Protein AF-A0AAU7YV90-F1 (afdb_monomer)

Secondary structure (DSSP, 8-state):
---PPPP--TT-HHHHHHHHHTT-S-GGGHHHHHHHHHHTT---HHHHHHHT-----SHHHHHHHHHHHHHHTT--SSPPHHHHHHHHHHHHHHHHHTTSS-HHHHHHHHHHHS-GGG---HHHHHHHHHHHHHHH-SSSS--HHHHHHHHHHHHHHHHT-

Nearest PDB structures (foldseek):
  8kc4-assembly1_A  TM=2.242E-01  e=3.681E+00  synthetic construct
  6vvo-assembly1_D  TM=2.872E-01  e=7.545E+00  Homo sapiens

Sequence (161 aa):
MSGTPPPLSNLDPILLASRWLCGDLLPEDVPQIAIELIEAGREEPSIYRVAAEVNVNSRDDVEALLGRMFAALGVEYPMSLEVARQTVARQIAKEVVAGRRDPWTAAMRLDRAFPHWETEDQNILDIYCAADEADWNPGYGRSDAILKQELIQAFERLAGS

Radius of gyration: 17.67 Å; Cα contacts (8 Å, |Δi|>4): 188; chains: 1; bounding box: 47×29×55 Å

Foldseek 3Di:
DDDPPPPPPCLPLLLVLLCLLLVVDDQQCQLVSLVVCVVVVNDDPLSVVSVPDDDRPDCVVCVVSSCVVSVSVVHDPPDDNVSSLLSNLLSLLVCVLVVNDQLLVSLVSNCSSPPPVRDPDVLNVQLVVLNVCVVPPPPPGDDPVVSSVSSNVSSVVSNVD

Mean predicted aligned error: 6.07 Å

Solvent-accessible surface area (backbone atoms only — not comparable to full-atom values): 9111 Å² total; per-residue (Å²): 135,84,77,74,75,75,74,81,57,85,78,39,61,65,57,45,53,15,24,44,77,35,65,72,44,58,50,66,51,47,23,59,52,26,46,52,38,40,77,72,68,52,82,44,78,44,32,56,55,41,39,66,55,86,78,53,86,42,62,78,78,42,47,74,49,48,42,48,28,36,46,75,67,73,34,74,65,89,60,59,66,68,60,21,34,52,50,45,49,29,50,53,17,45,32,34,71,68,67,75,38,59,59,68,65,46,45,60,52,41,41,70,41,45,47,72,94,78,59,86,53,62,45,61,50,50,30,48,56,36,51,52,49,64,76,68,45,89,81,78,58,84,54,68,72,56,37,52,51,54,34,47,53,24,27,48,53,40,45,74,106

Organism: NCBI:txid3069689

pLDDT: mean 87.87, std 13.16, range [31.91, 97.56]

Structure (mmCIF, N/CA/C/O backbone):
data_AF-A0AAU7YV90-F1
#
_entry.id   AF-A0AAU7YV90-F1
#
loop_
_atom_site.group_PDB
_atom_site.id
_atom_site.type_symbol
_atom_site.label_atom_id
_atom_site.label_alt_id
_atom_site.label_comp_id
_atom_site.label_asym_id
_atom_site.label_entity_id
_atom_site.label_seq_id
_atom_site.pdbx_PDB_ins_code
_atom_site.Cartn_x
_atom_site.Cartn_y
_atom_site.Cartn_z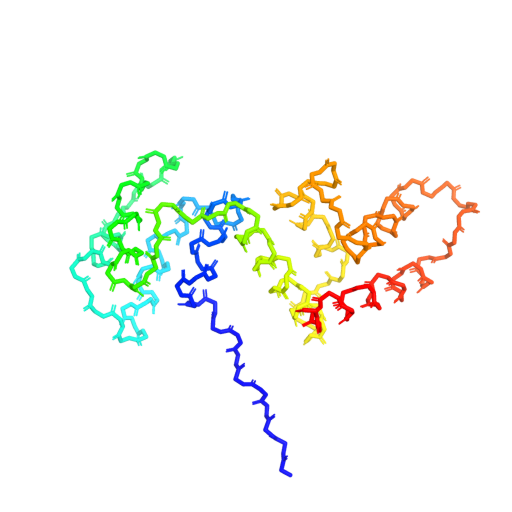
_atom_site.occupancy
_atom_site.B_iso_or_equiv
_atom_site.auth_seq_id
_atom_site.auth_comp_id
_atom_site.auth_asym_id
_atom_site.auth_atom_id
_atom_site.pdbx_PDB_model_num
ATOM 1 N N . MET A 1 1 ? 29.098 -10.507 7.156 1.00 33.59 1 MET A N 1
ATOM 2 C CA . MET A 1 1 ? 27.925 -10.231 8.010 1.00 33.59 1 MET A CA 1
ATOM 3 C C . MET A 1 1 ? 26.847 -9.670 7.103 1.00 33.59 1 MET A C 1
ATOM 5 O O . MET A 1 1 ? 26.861 -8.481 6.829 1.00 33.59 1 MET A O 1
ATOM 9 N N . SER A 1 2 ? 26.000 -10.533 6.545 1.00 33.75 2 SER A N 1
ATOM 10 C CA . SER A 1 2 ? 24.895 -10.103 5.685 1.00 33.75 2 SER A CA 1
ATOM 11 C C . SER A 1 2 ? 23.661 -9.987 6.564 1.00 33.75 2 SER A C 1
ATOM 13 O O . SER A 1 2 ? 23.030 -10.990 6.881 1.00 33.75 2 SER A O 1
ATOM 15 N N . GLY A 1 3 ? 23.381 -8.776 7.042 1.00 31.91 3 GLY A N 1
ATOM 16 C CA . GLY A 1 3 ? 22.085 -8.473 7.626 1.00 31.91 3 GLY A CA 1
ATOM 17 C C . GLY A 1 3 ? 21.082 -8.429 6.486 1.00 31.91 3 GLY A C 1
ATOM 18 O O . GLY A 1 3 ? 21.033 -7.440 5.761 1.00 31.91 3 GLY A O 1
ATOM 19 N N . THR A 1 4 ? 20.332 -9.511 6.287 1.00 36.72 4 THR A N 1
ATOM 20 C CA . THR A 1 4 ? 19.101 -9.445 5.500 1.00 36.72 4 THR A CA 1
ATOM 21 C C . THR A 1 4 ? 18.255 -8.341 6.135 1.00 36.72 4 THR A C 1
ATOM 23 O O . THR A 1 4 ? 17.990 -8.438 7.338 1.00 36.72 4 THR A O 1
ATOM 26 N N . PRO A 1 5 ? 17.895 -7.266 5.409 1.00 35.12 5 PRO A N 1
ATOM 27 C CA . PRO A 1 5 ? 17.010 -6.256 5.968 1.00 35.12 5 PRO A CA 1
ATOM 28 C C . PRO A 1 5 ? 15.747 -6.973 6.459 1.00 35.12 5 PRO A C 1
ATOM 30 O O . PRO A 1 5 ? 15.283 -7.894 5.773 1.00 35.12 5 PRO A O 1
ATOM 33 N N . PRO A 1 6 ? 15.226 -6.632 7.653 1.00 38.69 6 PRO A N 1
ATOM 34 C CA . PRO A 1 6 ? 14.005 -7.251 8.144 1.00 38.69 6 PRO A CA 1
ATOM 35 C C . PRO A 1 6 ? 12.936 -7.149 7.050 1.00 38.69 6 PRO A C 1
ATOM 37 O O . PRO A 1 6 ? 12.917 -6.152 6.315 1.00 38.69 6 PRO A O 1
ATOM 40 N N . PRO A 1 7 ? 12.085 -8.176 6.875 1.00 45.78 7 PRO A N 1
ATOM 41 C CA . PRO A 1 7 ? 10.980 -8.062 5.942 1.00 45.78 7 PRO A CA 1
ATOM 42 C C . PRO A 1 7 ? 10.232 -6.774 6.282 1.00 45.78 7 PRO A C 1
ATOM 44 O O . PRO A 1 7 ? 9.970 -6.502 7.454 1.00 45.78 7 PRO A O 1
ATOM 47 N N . LEU A 1 8 ? 9.949 -5.960 5.264 1.00 52.59 8 LEU A N 1
ATOM 48 C CA . LEU A 1 8 ? 8.954 -4.901 5.383 1.00 52.59 8 LEU A CA 1
ATOM 49 C C . LEU A 1 8 ? 7.706 -5.622 5.868 1.00 52.59 8 LEU A C 1
ATOM 51 O O . LEU A 1 8 ? 7.159 -6.439 5.129 1.00 52.59 8 LEU A O 1
ATOM 55 N N . SER A 1 9 ? 7.388 -5.476 7.153 1.00 69.56 9 SER A N 1
ATOM 56 C CA . SER A 1 9 ? 6.303 -6.239 7.739 1.00 69.56 9 SER A CA 1
ATOM 57 C C . SER A 1 9 ? 5.054 -5.793 7.007 1.00 69.56 9 SER A C 1
ATOM 59 O O . SER A 1 9 ? 4.669 -4.631 7.103 1.00 69.56 9 SER A O 1
ATOM 61 N N . ASN A 1 10 ? 4.423 -6.698 6.262 1.00 79.38 10 ASN A N 1
ATOM 62 C CA . ASN A 1 10 ? 3.146 -6.415 5.608 1.00 79.38 10 ASN A CA 1
ATOM 63 C C . ASN A 1 10 ? 2.055 -6.025 6.629 1.00 79.38 10 ASN A C 1
ATOM 65 O O . ASN A 1 10 ? 0.990 -5.570 6.227 1.00 79.38 10 ASN A O 1
ATOM 69 N N . LEU A 1 11 ? 2.351 -6.178 7.927 1.00 90.38 11 LEU A N 1
ATOM 70 C CA . LEU A 1 11 ? 1.546 -5.798 9.080 1.00 90.38 11 LEU A CA 1
ATOM 71 C C . LEU A 1 11 ? 1.937 -4.440 9.694 1.00 90.38 11 LEU A C 1
ATOM 73 O O . LEU A 1 11 ? 1.495 -4.127 10.798 1.00 90.38 11 LEU A O 1
ATOM 77 N N . ASP A 1 12 ? 2.789 -3.642 9.040 1.00 93.75 12 ASP A N 1
ATOM 78 C CA . ASP A 1 12 ? 3.009 -2.249 9.444 1.00 93.75 12 ASP A CA 1
ATOM 79 C C . ASP A 1 12 ? 1.659 -1.498 9.417 1.00 93.75 12 ASP A C 1
ATOM 81 O O . ASP A 1 12 ? 1.021 -1.438 8.361 1.00 93.75 12 ASP A O 1
ATOM 85 N N . PRO A 1 13 ? 1.197 -0.924 10.545 1.00 94.44 13 PRO A N 1
ATOM 86 C CA . PRO A 1 13 ? -0.110 -0.278 10.608 1.00 94.44 13 PRO A CA 1
ATOM 87 C C . PRO A 1 13 ? -0.301 0.881 9.623 1.00 94.44 13 PRO A C 1
ATOM 89 O O . PRO A 1 13 ? -1.399 1.047 9.091 1.00 94.44 13 PRO A O 1
ATOM 92 N N . ILE A 1 14 ? 0.748 1.667 9.354 1.00 95.62 14 ILE A N 1
ATOM 93 C CA . ILE A 1 14 ? 0.694 2.779 8.398 1.00 95.62 14 ILE A CA 1
ATOM 94 C C . ILE A 1 14 ? 0.553 2.216 6.988 1.00 95.62 14 ILE A C 1
ATOM 96 O O . ILE A 1 14 ? -0.265 2.706 6.209 1.00 95.62 14 ILE A O 1
ATOM 100 N N . LEU A 1 15 ? 1.296 1.154 6.663 1.00 95.12 15 LEU A N 1
ATOM 101 C CA . LEU A 1 15 ? 1.175 0.486 5.370 1.00 95.12 15 LEU A CA 1
ATOM 102 C C . LEU A 1 15 ? -0.221 -0.120 5.182 1.00 95.12 15 LEU A C 1
ATOM 104 O O . LEU A 1 15 ? -0.808 0.037 4.114 1.00 95.12 15 LEU A O 1
ATOM 108 N N . LEU A 1 16 ? -0.774 -0.772 6.205 1.00 95.69 16 LEU A N 1
ATOM 109 C CA . LEU A 1 16 ? -2.124 -1.334 6.159 1.00 95.69 16 LEU A CA 1
ATOM 110 C C . LEU A 1 16 ? -3.185 -0.248 5.932 1.00 95.69 16 LEU A C 1
ATOM 112 O O . LEU A 1 16 ? -4.011 -0.390 5.031 1.00 95.69 16 LEU A O 1
ATOM 116 N N . ALA A 1 17 ? -3.126 0.856 6.684 1.00 96.31 17 ALA A N 1
ATOM 117 C CA . ALA A 1 17 ? -4.023 1.998 6.501 1.00 96.31 17 ALA A CA 1
ATOM 118 C C . ALA A 1 17 ? -3.885 2.620 5.106 1.00 96.31 17 ALA A C 1
ATOM 120 O O . ALA A 1 17 ? -4.880 2.944 4.458 1.00 96.31 17 ALA A O 1
ATOM 121 N N . SER A 1 18 ? -2.653 2.722 4.608 1.00 95.31 18 SER A N 1
ATOM 122 C CA . SER A 1 18 ? -2.366 3.252 3.278 1.00 95.31 18 SER A CA 1
ATOM 123 C C . SER A 1 18 ? -2.948 2.366 2.176 1.00 95.31 18 SER A C 1
ATOM 125 O O . SER A 1 18 ? -3.643 2.852 1.286 1.00 95.31 18 SER A O 1
ATOM 127 N N . ARG A 1 19 ? -2.731 1.047 2.261 1.00 93.75 19 ARG A N 1
ATOM 128 C CA . ARG A 1 19 ? -3.295 0.071 1.316 1.00 93.75 19 ARG A CA 1
ATOM 129 C C . ARG A 1 19 ? -4.817 0.073 1.355 1.00 93.75 19 ARG A C 1
ATOM 131 O O . ARG A 1 19 ? -5.447 -0.012 0.302 1.00 93.75 19 ARG A O 1
ATOM 138 N N . TRP A 1 20 ? -5.403 0.210 2.544 1.00 94.94 20 TRP A N 1
ATOM 139 C CA . TRP A 1 20 ? -6.840 0.378 2.687 1.00 94.94 20 TRP A CA 1
ATOM 140 C C . TRP A 1 20 ? -7.327 1.620 1.944 1.00 94.94 20 TRP A C 1
ATOM 142 O O . TRP A 1 20 ? -8.179 1.479 1.071 1.00 94.94 20 TRP A O 1
ATOM 152 N N . LEU A 1 21 ? -6.778 2.808 2.212 1.00 93.94 21 LEU A N 1
ATOM 153 C CA . LEU A 1 21 ? -7.203 4.058 1.562 1.00 93.94 21 LEU A CA 1
ATOM 154 C C . LEU A 1 21 ? -7.017 4.045 0.040 1.00 93.94 21 LEU A C 1
ATOM 156 O O . LEU A 1 21 ? -7.876 4.542 -0.682 1.00 93.94 21 LEU A O 1
ATOM 160 N N . CYS A 1 22 ? -5.940 3.435 -0.454 1.00 91.56 22 CYS A N 1
ATOM 161 C CA . CYS A 1 22 ? -5.665 3.315 -1.887 1.00 91.56 22 CYS A CA 1
ATOM 162 C C . CYS A 1 22 ? -6.474 2.212 -2.595 1.00 91.56 22 CYS A C 1
ATOM 164 O O . CYS A 1 22 ? -6.301 2.011 -3.793 1.00 91.56 22 CYS A O 1
ATOM 166 N N . GLY A 1 23 ? -7.316 1.452 -1.883 1.00 89.12 23 GLY A N 1
ATOM 167 C CA . GLY A 1 23 ? -8.065 0.332 -2.473 1.00 89.12 23 GLY A CA 1
ATOM 168 C C . GLY A 1 23 ? -7.191 -0.858 -2.901 1.00 89.12 23 GLY A C 1
ATOM 169 O O . GLY A 1 23 ? -7.615 -1.675 -3.726 1.00 89.12 23 GLY A O 1
ATOM 170 N N . ASP A 1 24 ? -5.976 -0.941 -2.351 1.00 88.44 24 ASP A N 1
ATOM 171 C CA . ASP A 1 24 ? -5.001 -2.025 -2.539 1.00 88.44 24 ASP A CA 1
ATOM 172 C C . ASP A 1 24 ? -5.156 -3.158 -1.503 1.00 88.44 24 ASP A C 1
ATOM 174 O O . ASP A 1 24 ? -4.586 -4.246 -1.643 1.00 88.44 24 ASP A O 1
ATOM 178 N N . LEU A 1 25 ? -5.925 -2.903 -0.444 1.00 90.88 25 LEU A N 1
ATOM 179 C CA . LEU A 1 25 ? -6.402 -3.909 0.495 1.00 90.88 25 LEU A CA 1
ATOM 180 C C . LEU A 1 25 ? -7.896 -4.150 0.263 1.00 90.88 25 LEU A C 1
ATOM 182 O O . LEU A 1 25 ? -8.688 -3.204 0.318 1.00 90.88 25 LEU A O 1
ATOM 186 N N . LEU A 1 26 ? -8.262 -5.403 -0.010 1.00 91.00 26 LEU A N 1
ATOM 187 C CA . LEU A 1 26 ? -9.648 -5.790 -0.241 1.00 91.00 26 LEU A CA 1
ATOM 188 C C . LEU A 1 26 ? -10.387 -5.968 1.098 1.00 91.00 26 LEU A C 1
ATOM 190 O O . LEU A 1 26 ? -9.770 -6.403 2.073 1.00 91.00 26 LEU A O 1
ATOM 194 N N . PRO A 1 27 ? -11.688 -5.634 1.178 1.00 93.94 27 PRO A N 1
ATOM 195 C CA . PRO A 1 27 ? -12.482 -5.812 2.397 1.00 93.94 27 PRO A CA 1
ATOM 196 C C . PRO A 1 27 ? -12.469 -7.244 2.944 1.00 93.94 27 PRO A C 1
ATOM 198 O O . PRO A 1 27 ? -12.354 -7.438 4.150 1.00 93.94 27 PRO A O 1
ATOM 201 N N . GLU A 1 28 ? -12.527 -8.243 2.071 1.00 94.00 28 GLU A N 1
ATOM 202 C CA . GLU A 1 28 ? -12.516 -9.662 2.429 1.00 94.00 28 GLU A CA 1
ATOM 203 C C . GLU A 1 28 ? -11.194 -10.136 3.060 1.00 94.00 28 GLU A C 1
ATOM 205 O O . GLU A 1 28 ? -11.193 -11.103 3.819 1.00 94.00 28 GLU A O 1
ATOM 210 N N . ASP A 1 29 ? -10.083 -9.435 2.809 1.00 93.81 29 ASP A N 1
ATOM 211 C CA . ASP A 1 29 ? -8.764 -9.768 3.365 1.00 93.81 29 ASP A CA 1
ATOM 212 C C . ASP A 1 29 ? -8.573 -9.215 4.790 1.00 93.81 29 ASP A C 1
ATOM 214 O O . ASP A 1 29 ? -7.690 -9.647 5.536 1.00 93.81 29 ASP A O 1
ATOM 218 N N . VAL A 1 30 ? -9.385 -8.231 5.185 1.00 95.12 30 VAL A N 1
ATOM 219 C CA . VAL A 1 30 ? -9.237 -7.488 6.444 1.00 95.12 30 VAL A CA 1
ATOM 220 C C . VAL A 1 30 ? -9.317 -8.384 7.695 1.00 95.12 30 VAL A C 1
ATOM 222 O O . VAL A 1 30 ? -8.460 -8.222 8.570 1.00 95.12 30 VAL A O 1
ATOM 225 N N . PRO A 1 31 ? -10.263 -9.341 7.816 1.00 95.88 31 PRO A N 1
ATOM 226 C CA . PRO A 1 31 ? -10.324 -10.220 8.985 1.00 95.88 31 PRO A CA 1
ATOM 227 C C . PRO A 1 31 ? -9.063 -11.075 9.139 1.00 95.88 31 PRO A C 1
ATOM 229 O O . PRO A 1 31 ? -8.530 -11.198 10.241 1.00 95.88 31 PRO A O 1
ATOM 232 N N . GLN A 1 32 ? -8.535 -11.600 8.029 1.00 95.38 32 GLN A N 1
ATOM 233 C CA . GLN A 1 32 ? -7.310 -12.398 8.037 1.00 95.38 32 GLN A CA 1
ATOM 234 C C . GLN A 1 32 ? -6.098 -11.565 8.480 1.00 95.38 32 GLN A C 1
ATOM 236 O O . GLN A 1 32 ? -5.305 -12.024 9.297 1.00 95.38 32 GLN A O 1
ATOM 241 N N . ILE A 1 33 ? -5.988 -10.311 8.035 1.00 95.00 33 ILE A N 1
ATOM 242 C CA . ILE A 1 33 ? -4.929 -9.398 8.497 1.00 95.00 33 ILE A CA 1
ATOM 243 C C . ILE A 1 33 ? -5.042 -9.114 9.996 1.00 95.00 33 ILE A C 1
ATOM 245 O O . ILE A 1 33 ? -4.029 -9.032 10.690 1.00 95.00 33 ILE A O 1
ATOM 249 N N . ALA A 1 34 ? -6.258 -8.968 10.520 1.00 96.00 34 ALA A N 1
ATOM 250 C CA . ALA A 1 34 ? -6.453 -8.787 11.953 1.00 96.00 34 ALA A CA 1
ATOM 251 C C . ALA A 1 34 ? -6.027 -10.030 12.754 1.00 96.00 34 ALA A C 1
ATOM 253 O O . ALA A 1 34 ? -5.425 -9.882 13.817 1.00 96.00 34 ALA A O 1
ATOM 254 N N . ILE A 1 35 ? -6.259 -11.239 12.230 1.00 95.69 35 ILE A N 1
ATOM 255 C CA . ILE A 1 35 ? -5.733 -12.485 12.811 1.00 95.69 35 ILE A CA 1
ATOM 256 C C . ILE A 1 35 ? -4.200 -12.468 12.812 1.00 95.69 35 ILE A C 1
ATOM 258 O O . ILE A 1 35 ? -3.592 -12.699 13.853 1.00 95.69 35 ILE A O 1
ATOM 262 N N . GLU A 1 36 ? -3.568 -12.111 11.693 1.00 95.50 36 GLU A N 1
ATOM 263 C CA . GLU A 1 36 ? -2.104 -12.021 11.595 1.00 95.50 36 GLU A CA 1
ATOM 264 C C . GLU A 1 36 ? -1.512 -10.976 12.557 1.00 95.50 36 GLU A C 1
ATOM 266 O O . GLU A 1 36 ? -0.452 -11.192 13.145 1.00 95.50 36 GLU A O 1
ATOM 271 N N . LEU A 1 37 ? -2.202 -9.850 12.774 1.00 94.88 37 LEU A N 1
ATOM 272 C CA . LEU A 1 37 ? -1.820 -8.854 13.779 1.00 94.88 37 LEU A CA 1
ATOM 273 C C . LEU A 1 37 ? -1.856 -9.439 15.199 1.00 94.88 37 LEU A C 1
ATOM 275 O O . LEU A 1 37 ? -0.916 -9.215 15.966 1.00 94.88 37 LEU A O 1
ATOM 279 N N . ILE A 1 38 ? -2.893 -10.211 15.538 1.00 95.81 38 ILE A N 1
ATOM 280 C CA . ILE A 1 38 ? -3.005 -10.899 16.834 1.00 95.81 38 ILE A CA 1
ATOM 281 C C . ILE A 1 38 ? -1.866 -11.909 16.998 1.00 95.81 38 ILE A C 1
ATOM 283 O O . ILE A 1 38 ? -1.184 -11.900 18.021 1.00 95.81 38 ILE A O 1
ATOM 287 N N . GLU A 1 39 ? -1.602 -12.733 15.982 1.00 94.69 39 GLU A N 1
ATOM 288 C CA . GLU A 1 39 ? -0.501 -13.707 15.988 1.00 94.69 39 GLU A CA 1
ATOM 289 C C . GLU A 1 39 ? 0.875 -13.035 16.113 1.00 94.69 39 GLU A C 1
ATOM 291 O O . GLU A 1 39 ? 1.786 -13.576 16.742 1.00 94.69 39 GLU A O 1
ATOM 296 N N . ALA A 1 40 ? 1.018 -11.819 15.579 1.00 92.06 40 ALA A N 1
ATOM 297 C CA . ALA A 1 40 ? 2.197 -10.974 15.746 1.00 92.06 40 ALA A CA 1
ATOM 298 C C . ALA A 1 40 ? 2.273 -10.269 17.121 1.00 92.06 40 ALA A C 1
ATOM 300 O O . ALA A 1 40 ? 3.181 -9.465 17.351 1.00 92.06 40 ALA A O 1
ATOM 301 N N . GLY A 1 41 ? 1.341 -10.547 18.038 1.00 93.62 41 GLY A N 1
ATOM 302 C CA . GLY A 1 41 ? 1.301 -10.002 19.397 1.00 93.62 41 GLY A CA 1
ATOM 303 C C . GLY A 1 41 ? 0.688 -8.603 19.506 1.00 93.62 41 GLY A C 1
ATOM 304 O O . GLY A 1 41 ? 0.904 -7.914 20.506 1.00 93.62 41 GLY A O 1
ATOM 305 N N . ARG A 1 42 ? -0.047 -8.137 18.487 1.00 92.50 42 ARG A N 1
ATOM 306 C CA . ARG A 1 42 ? -0.848 -6.903 18.549 1.00 92.50 42 ARG A CA 1
ATOM 307 C C . ARG A 1 42 ? -2.246 -7.248 19.050 1.00 92.50 42 ARG A C 1
ATOM 309 O O . ARG A 1 42 ? -3.173 -7.453 18.274 1.00 92.50 42 ARG A O 1
ATOM 316 N N . GLU A 1 43 ? -2.382 -7.321 20.365 1.00 93.31 43 GLU A N 1
ATOM 317 C CA . GLU A 1 43 ? -3.640 -7.679 21.013 1.00 93.31 43 GLU A CA 1
ATOM 318 C C . GLU A 1 43 ? -4.409 -6.433 21.461 1.00 93.31 43 GLU A C 1
ATOM 320 O O . GLU A 1 43 ? -4.147 -5.872 22.520 1.00 93.31 43 GLU A O 1
ATOM 325 N N . GLU A 1 44 ? -5.393 -6.014 20.666 1.00 95.44 44 GLU A N 1
ATOM 326 C CA . GLU A 1 44 ? -6.289 -4.902 21.001 1.00 95.44 44 GLU A CA 1
ATOM 327 C C . GLU A 1 44 ? -7.752 -5.311 20.788 1.00 95.44 44 GLU A C 1
ATOM 329 O O . GLU A 1 44 ? -8.059 -5.994 19.803 1.00 95.44 44 GLU A O 1
ATOM 334 N N . PRO A 1 45 ? -8.704 -4.865 21.633 1.00 97.50 45 PRO A N 1
ATOM 335 C CA . PRO A 1 45 ? -10.121 -5.193 21.464 1.00 97.50 45 PRO A CA 1
ATOM 336 C C . PRO A 1 45 ? -10.686 -4.823 20.087 1.00 97.50 45 PRO A C 1
ATOM 338 O O . PRO A 1 45 ? -11.599 -5.484 19.596 1.00 97.50 45 PRO A O 1
ATOM 341 N N . SER A 1 46 ? -10.172 -3.762 19.459 1.00 96.94 46 SER A N 1
ATOM 342 C CA . SER A 1 46 ? -10.562 -3.366 18.103 1.00 96.94 46 SER A CA 1
ATOM 343 C C . SER A 1 46 ? -10.060 -4.343 17.037 1.00 96.94 46 SER A C 1
ATOM 345 O O . SER A 1 46 ? -10.808 -4.617 16.104 1.00 96.94 46 SER A O 1
ATOM 347 N N . ILE A 1 47 ? -8.864 -4.920 17.200 1.00 96.81 47 ILE A N 1
ATOM 348 C CA . ILE A 1 47 ? -8.300 -5.924 16.284 1.00 96.81 47 ILE A CA 1
ATOM 349 C C . ILE A 1 47 ? -9.101 -7.227 16.383 1.00 96.81 47 ILE A C 1
ATOM 351 O O . ILE A 1 47 ? -9.538 -7.753 15.364 1.00 96.81 47 ILE A O 1
ATOM 355 N N . TYR A 1 48 ? -9.411 -7.694 17.598 1.00 97.56 48 TYR A N 1
ATOM 356 C CA . TYR A 1 48 ? -10.250 -8.885 17.794 1.00 97.56 48 TYR A CA 1
ATOM 357 C C . TYR A 1 48 ? -11.643 -8.751 17.168 1.00 97.56 48 TYR A C 1
ATOM 359 O O . TYR A 1 48 ? -12.186 -9.727 16.658 1.00 97.56 48 TYR A O 1
ATOM 367 N N . ARG A 1 49 ? -12.231 -7.547 17.188 1.00 97.00 49 ARG A N 1
ATOM 368 C CA . ARG A 1 49 ? -13.522 -7.294 16.531 1.00 97.00 49 ARG A CA 1
ATOM 369 C C . ARG A 1 49 ? -13.426 -7.423 15.019 1.00 97.00 49 ARG A C 1
ATOM 371 O O . ARG A 1 49 ? -14.302 -8.036 14.433 1.00 97.00 49 ARG A O 1
ATOM 378 N N . VAL A 1 50 ? -12.369 -6.884 14.414 1.00 96.56 50 VAL A N 1
ATOM 379 C CA . VAL A 1 50 ? -12.127 -7.022 12.971 1.00 96.56 50 VAL A CA 1
ATOM 380 C C . VAL A 1 50 ? -11.896 -8.490 12.596 1.00 96.56 50 VAL A C 1
ATOM 382 O O . VAL A 1 50 ? -12.478 -8.972 11.632 1.00 96.56 50 VAL A O 1
ATOM 385 N N . ALA A 1 51 ? -11.111 -9.223 13.389 1.00 96.69 51 ALA A N 1
ATOM 386 C CA . ALA A 1 51 ? -10.844 -10.646 13.170 1.00 96.69 51 ALA A CA 1
ATOM 387 C C . ALA A 1 51 ? -12.101 -11.532 13.270 1.00 96.69 51 ALA A C 1
ATOM 389 O O . ALA A 1 51 ? -12.131 -12.626 12.715 1.00 96.69 51 ALA A O 1
ATOM 390 N N . ALA A 1 52 ? -13.134 -11.078 13.986 1.00 96.69 52 ALA A N 1
ATOM 391 C CA . ALA A 1 52 ? -14.386 -11.808 14.156 1.00 96.69 52 ALA A CA 1
ATOM 392 C C . ALA A 1 52 ? -15.373 -11.634 12.984 1.00 96.69 52 ALA A C 1
ATOM 394 O O . ALA A 1 52 ? -16.419 -12.288 12.975 1.00 96.69 52 ALA A O 1
ATOM 395 N N . GLU A 1 53 ? -15.075 -10.768 12.013 1.00 95.38 53 GLU A N 1
ATOM 396 C CA . GLU A 1 53 ? -15.928 -10.561 10.844 1.00 95.38 53 GLU A CA 1
ATOM 397 C C . GLU A 1 53 ? -15.829 -11.746 9.869 1.00 95.38 53 GLU A C 1
ATOM 399 O O . GLU A 1 53 ? -14.741 -12.175 9.492 1.00 95.38 53 GLU A O 1
ATOM 404 N N . VAL A 1 54 ? -16.979 -12.282 9.443 1.00 84.56 54 VAL A N 1
ATOM 405 C CA . VAL A 1 54 ? -17.059 -13.514 8.623 1.00 84.56 54 VAL A CA 1
ATOM 406 C C . VAL A 1 54 ? -17.713 -13.322 7.252 1.00 84.56 54 VAL A C 1
ATOM 408 O O . VAL A 1 54 ? -17.717 -14.254 6.458 1.00 84.56 54 VAL A O 1
ATOM 411 N N . ASN A 1 55 ? -18.265 -12.139 6.954 1.00 87.38 55 ASN A N 1
ATOM 412 C CA . ASN A 1 55 ? -18.951 -11.841 5.687 1.00 87.38 55 ASN A CA 1
ATOM 413 C C . ASN A 1 55 ? -18.763 -10.373 5.273 1.00 87.38 55 ASN A C 1
ATOM 415 O O . ASN A 1 55 ? -19.736 -9.635 5.109 1.00 87.38 55 ASN A O 1
ATOM 419 N N . VAL A 1 56 ? -17.511 -9.942 5.130 1.00 90.31 56 VAL A N 1
ATOM 420 C CA . VAL A 1 56 ? -17.204 -8.595 4.642 1.00 90.31 56 VAL A CA 1
ATOM 421 C C . VAL A 1 56 ? -17.389 -8.572 3.126 1.00 90.31 56 VAL A C 1
ATOM 423 O O . VAL A 1 56 ? -16.639 -9.226 2.407 1.00 90.31 56 VAL A O 1
ATOM 426 N N . ASN A 1 57 ? -18.398 -7.846 2.641 1.00 89.12 57 ASN A N 1
ATOM 427 C CA . ASN A 1 57 ? -18.721 -7.769 1.210 1.00 89.12 57 ASN A CA 1
ATOM 428 C C . ASN A 1 57 ? -18.422 -6.390 0.618 1.00 89.12 57 ASN A C 1
ATOM 430 O O . ASN A 1 57 ? -18.349 -6.234 -0.601 1.00 89.12 57 ASN A O 1
ATOM 434 N N . SER A 1 58 ? -18.290 -5.376 1.469 1.00 92.81 58 SER A N 1
ATOM 435 C CA . SER A 1 58 ? -18.040 -4.007 1.052 1.00 92.81 58 SER A CA 1
ATOM 436 C C . SER A 1 58 ? -17.083 -3.296 2.000 1.00 92.81 58 SER A C 1
ATOM 438 O O . SER A 1 58 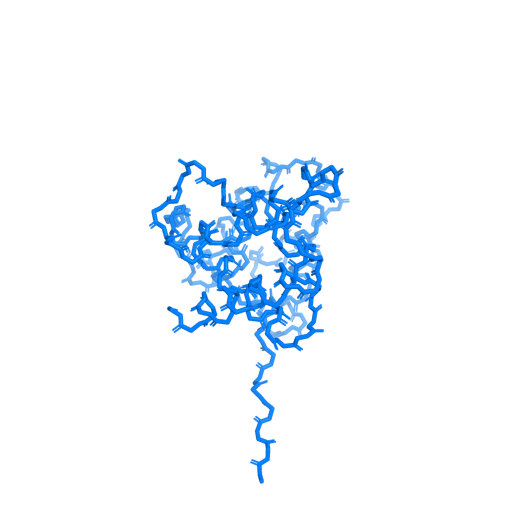? -16.854 -3.716 3.134 1.00 92.81 58 SER A O 1
ATOM 440 N N . ARG A 1 59 ? -16.522 -2.180 1.529 1.00 94.06 59 ARG A N 1
ATOM 441 C CA . ARG A 1 59 ? -15.675 -1.329 2.369 1.00 94.06 59 ARG A CA 1
ATOM 442 C C . ARG A 1 59 ? -16.448 -0.728 3.536 1.00 94.06 59 ARG A C 1
ATOM 444 O O . ARG A 1 59 ? -15.924 -0.656 4.645 1.00 94.06 59 ARG A O 1
ATOM 451 N N . ASP A 1 60 ? -17.698 -0.358 3.284 1.00 92.56 60 ASP A N 1
ATOM 452 C CA . ASP A 1 60 ? -18.569 0.291 4.260 1.00 92.56 60 ASP A CA 1
ATOM 453 C C . ASP A 1 60 ? -18.866 -0.621 5.459 1.00 92.56 60 ASP A C 1
ATOM 455 O O . ASP A 1 60 ? -19.013 -0.125 6.577 1.00 92.56 60 ASP A O 1
ATOM 459 N N . ASP A 1 61 ? -18.869 -1.945 5.254 1.00 90.50 61 ASP A N 1
ATOM 460 C CA . ASP A 1 61 ? -19.095 -2.936 6.315 1.00 90.50 61 ASP A CA 1
ATOM 461 C C . ASP A 1 61 ? -18.036 -2.833 7.430 1.00 90.50 61 ASP A C 1
ATOM 463 O O . ASP A 1 61 ? -18.339 -3.026 8.609 1.00 90.50 61 ASP A O 1
ATOM 467 N N . VAL A 1 62 ? -16.788 -2.506 7.068 1.00 94.25 62 VAL A N 1
ATOM 468 C CA . VAL A 1 62 ? -15.630 -2.545 7.978 1.00 94.25 62 VAL A CA 1
ATOM 469 C C . VAL A 1 62 ? -14.966 -1.193 8.216 1.00 94.25 62 VAL A C 1
ATOM 471 O O . VAL A 1 62 ? -14.153 -1.088 9.131 1.00 94.25 62 VAL A O 1
ATOM 474 N N . GLU A 1 63 ? -15.326 -0.138 7.482 1.00 94.88 63 GLU A N 1
ATOM 475 C CA . GLU A 1 63 ? -14.691 1.188 7.561 1.00 94.88 63 GLU A CA 1
ATOM 476 C C . GLU A 1 63 ? -14.607 1.720 9.006 1.00 94.88 63 GLU A C 1
ATOM 478 O O . GLU A 1 63 ? -13.541 2.099 9.499 1.00 94.88 63 GLU A O 1
ATOM 483 N N . ALA A 1 64 ? -15.718 1.664 9.748 1.00 95.12 64 ALA A N 1
ATOM 484 C CA . ALA A 1 64 ? -15.759 2.119 11.139 1.00 95.12 64 ALA A CA 1
ATOM 485 C C . ALA A 1 64 ? -14.979 1.202 12.105 1.00 95.12 64 ALA A C 1
ATOM 487 O O . ALA A 1 64 ? -14.523 1.645 13.165 1.00 95.12 64 ALA A O 1
ATOM 488 N N . LEU A 1 65 ? -14.849 -0.091 11.790 1.00 95.56 65 LEU A N 1
ATOM 489 C CA . LEU A 1 65 ? -14.041 -1.030 12.571 1.00 95.56 65 LEU A CA 1
ATOM 490 C C . LEU A 1 65 ? -12.552 -0.783 12.334 1.00 95.56 65 LEU A C 1
ATOM 492 O O . LEU A 1 65 ? -11.802 -0.661 13.304 1.00 95.56 65 LEU A O 1
ATOM 496 N N . LEU A 1 66 ? -12.158 -0.607 11.075 1.00 96.06 66 LEU A N 1
ATOM 497 C CA . LEU A 1 66 ? -10.797 -0.286 10.670 1.00 96.06 66 LEU A CA 1
ATOM 498 C C . LEU A 1 66 ? -10.326 1.045 11.246 1.00 96.06 66 LEU A C 1
ATOM 500 O O . LEU A 1 66 ? -9.234 1.091 11.801 1.00 96.06 66 LEU A O 1
ATOM 504 N N . GLY A 1 67 ? -11.158 2.091 11.247 1.00 96.50 67 GLY A N 1
ATOM 505 C CA . GLY A 1 67 ? -10.795 3.359 11.889 1.00 96.50 67 GLY A CA 1
ATOM 506 C C . GLY A 1 67 ? -10.448 3.201 13.377 1.00 96.50 67 GLY A C 1
ATOM 507 O O . GLY A 1 67 ? -9.465 3.762 13.857 1.00 96.50 67 GLY A O 1
ATOM 508 N N . ARG A 1 68 ? -11.194 2.363 14.112 1.00 96.94 68 ARG A N 1
ATOM 509 C CA . ARG A 1 68 ? -10.889 2.043 15.521 1.00 96.94 68 ARG A CA 1
ATOM 510 C C . ARG A 1 68 ? -9.655 1.158 15.677 1.00 96.94 68 ARG A C 1
ATOM 512 O O . ARG A 1 68 ? -8.930 1.299 16.658 1.00 96.94 68 ARG A O 1
ATOM 519 N N . MET A 1 69 ? -9.438 0.232 14.749 1.00 97.12 69 MET A N 1
ATOM 520 C CA . MET A 1 69 ? -8.255 -0.624 14.725 1.00 97.12 69 MET A CA 1
ATOM 521 C C . MET A 1 69 ? -6.990 0.209 14.494 1.00 97.12 69 MET A C 1
ATOM 523 O O . MET A 1 69 ? -6.053 0.121 15.280 1.00 97.12 69 MET A O 1
ATOM 527 N N . PHE A 1 70 ? -6.992 1.077 13.482 1.00 97.19 70 PHE A N 1
ATOM 528 C CA . PHE A 1 70 ? -5.878 1.967 13.166 1.00 97.19 70 PHE A CA 1
ATOM 529 C C . PHE A 1 70 ? -5.588 2.951 14.297 1.00 97.19 70 PHE A C 1
ATOM 531 O O . PHE A 1 70 ? -4.432 3.075 14.695 1.00 97.19 70 PHE A O 1
ATOM 538 N N . ALA A 1 71 ? -6.619 3.542 14.908 1.00 96.12 71 ALA A N 1
ATOM 539 C CA . ALA A 1 71 ? -6.441 4.384 16.090 1.00 96.12 71 ALA A CA 1
ATOM 540 C C . ALA A 1 71 ? -5.771 3.631 17.258 1.00 96.12 71 ALA A C 1
ATOM 542 O O . ALA A 1 71 ? -4.867 4.171 17.892 1.00 96.12 71 ALA A O 1
ATOM 543 N N . ALA A 1 72 ? -6.162 2.376 17.523 1.00 95.19 72 ALA A N 1
ATOM 544 C CA . ALA A 1 72 ? -5.531 1.550 18.560 1.00 95.19 72 ALA A CA 1
ATOM 545 C C . ALA A 1 72 ? -4.074 1.186 18.220 1.00 95.19 72 ALA A C 1
ATOM 547 O O . ALA A 1 72 ? -3.227 1.106 19.102 1.00 95.19 72 ALA A O 1
ATOM 548 N N . LEU A 1 73 ? -3.764 1.038 16.930 1.00 94.50 73 LEU A N 1
ATOM 549 C CA . LEU A 1 73 ? -2.407 0.823 16.424 1.00 94.50 73 LEU A CA 1
ATOM 550 C C . LEU A 1 73 ? -1.571 2.117 16.338 1.00 94.50 73 LEU A C 1
ATOM 552 O O . LEU A 1 73 ? -0.439 2.076 15.856 1.00 94.50 73 LEU A O 1
ATOM 556 N N . GLY A 1 74 ? -2.099 3.255 16.802 1.00 95.00 74 GLY A N 1
ATOM 557 C CA . GLY A 1 74 ? -1.400 4.542 16.809 1.00 95.00 74 GLY A CA 1
ATOM 558 C C . GLY A 1 74 ? -1.343 5.243 15.450 1.00 95.00 74 GLY A C 1
ATOM 559 O O . GLY A 1 74 ? -0.504 6.119 15.253 1.00 95.00 74 GLY A O 1
ATOM 560 N N . VAL A 1 75 ? -2.210 4.866 14.511 1.00 95.81 75 VAL A N 1
ATOM 561 C CA . VAL A 1 75 ? -2.311 5.476 13.182 1.00 95.81 75 VAL A CA 1
ATOM 562 C C . VAL A 1 75 ? -3.449 6.490 13.172 1.00 95.81 75 VAL A C 1
ATOM 564 O O . VAL A 1 75 ? -4.590 6.168 13.509 1.00 95.81 75 VAL A O 1
ATOM 567 N N . GLU A 1 76 ? -3.145 7.718 12.758 1.00 92.88 76 GLU A N 1
ATOM 568 C CA . GLU A 1 76 ? -4.163 8.723 12.462 1.00 92.88 76 GLU A CA 1
ATOM 569 C C . GLU A 1 76 ? -4.974 8.276 11.241 1.00 92.88 76 GLU A C 1
ATOM 571 O O . GLU A 1 76 ? -4.415 8.026 10.173 1.00 92.88 76 GLU A O 1
ATOM 576 N N . TYR A 1 77 ? -6.290 8.138 11.405 1.00 93.12 77 TYR A N 1
ATOM 577 C CA . TYR A 1 77 ? -7.168 7.643 10.354 1.00 93.12 77 TYR A CA 1
ATOM 578 C C . TYR A 1 77 ? -8.474 8.462 10.269 1.00 93.12 77 TYR A C 1
ATOM 580 O O . TYR A 1 77 ? -9.122 8.654 11.302 1.00 93.12 77 TYR A O 1
ATOM 588 N N . PRO A 1 78 ? -8.901 8.896 9.064 1.00 91.19 78 PRO A N 1
ATOM 589 C CA . PRO A 1 78 ? -8.190 8.743 7.793 1.00 91.19 78 PRO A CA 1
ATOM 590 C C . PRO A 1 78 ? -6.928 9.619 7.742 1.00 91.19 78 PRO A C 1
ATOM 592 O O . PRO A 1 78 ? -6.938 10.762 8.187 1.00 91.19 78 PRO A O 1
ATOM 595 N N . MET A 1 79 ? -5.845 9.077 7.183 1.00 93.75 79 MET A N 1
ATOM 596 C CA . MET A 1 79 ? -4.630 9.841 6.880 1.00 93.75 79 MET A CA 1
ATOM 597 C C . MET A 1 79 ? -4.745 10.542 5.519 1.00 93.75 79 MET A C 1
ATOM 599 O O . MET A 1 79 ? -5.654 10.266 4.734 1.00 93.75 79 MET A O 1
ATOM 603 N N . SER A 1 80 ? -3.796 11.432 5.213 1.00 93.12 80 SER A N 1
ATOM 604 C CA . SER A 1 80 ? -3.704 12.057 3.888 1.00 93.12 80 SER A CA 1
ATOM 605 C C . SER A 1 80 ? -3.583 11.000 2.787 1.00 93.12 80 SER A C 1
ATOM 607 O O . SER A 1 80 ? -2.717 10.121 2.849 1.00 93.12 80 SER A O 1
ATOM 609 N N . LEU A 1 81 ? -4.417 11.123 1.750 1.00 90.25 81 LEU A N 1
ATOM 610 C CA . LEU A 1 81 ? -4.389 10.230 0.593 1.00 90.25 81 LEU A CA 1
ATOM 611 C C . LEU A 1 81 ? -3.048 10.303 -0.151 1.00 90.25 81 LEU A C 1
ATOM 613 O O . LEU A 1 81 ? -2.564 9.284 -0.629 1.00 90.25 81 LEU A O 1
ATOM 617 N N . GLU A 1 82 ? -2.415 11.477 -0.201 1.00 89.31 82 GLU A N 1
ATOM 618 C CA . GLU A 1 82 ? -1.084 11.647 -0.795 1.00 89.31 82 GLU A CA 1
ATOM 619 C C . GLU A 1 82 ? -0.030 10.815 -0.047 1.00 89.31 82 GLU A C 1
ATOM 621 O O . GLU A 1 82 ? 0.727 10.060 -0.659 1.00 89.31 82 GLU A O 1
ATOM 626 N N . VAL A 1 83 ? -0.037 10.876 1.289 1.00 90.69 83 VAL A N 1
ATOM 627 C CA . VAL A 1 83 ? 0.894 10.109 2.134 1.00 90.69 83 VAL A CA 1
ATOM 628 C C . VAL A 1 83 ? 0.634 8.608 2.007 1.00 90.69 83 VAL A C 1
ATOM 630 O O . VAL A 1 83 ? 1.580 7.823 1.896 1.00 90.69 83 VAL A O 1
ATOM 633 N N . ALA A 1 84 ? -0.638 8.201 1.987 1.00 93.00 84 ALA A N 1
ATOM 634 C CA . ALA A 1 84 ? -1.024 6.808 1.786 1.00 93.00 84 ALA A CA 1
ATOM 635 C C . ALA A 1 84 ? -0.489 6.274 0.449 1.00 93.00 84 ALA A C 1
ATOM 637 O O . ALA A 1 84 ? 0.180 5.241 0.387 1.00 93.00 84 ALA A O 1
ATOM 638 N N . ARG A 1 85 ? -0.705 7.034 -0.622 1.00 91.56 85 ARG A N 1
ATOM 639 C CA . ARG A 1 85 ? -0.255 6.691 -1.967 1.00 91.56 85 ARG A CA 1
ATOM 640 C C . ARG A 1 85 ? 1.259 6.578 -2.083 1.00 91.56 85 ARG A C 1
ATOM 642 O O . ARG A 1 85 ? 1.747 5.583 -2.613 1.00 91.56 85 ARG A O 1
ATOM 649 N N . GLN A 1 86 ? 2.006 7.535 -1.534 1.00 90.44 86 GLN A N 1
ATOM 650 C CA . GLN A 1 86 ? 3.471 7.466 -1.491 1.00 90.44 86 GLN A CA 1
ATOM 651 C C . GLN A 1 86 ? 3.957 6.248 -0.695 1.00 90.44 86 GLN A C 1
ATOM 653 O O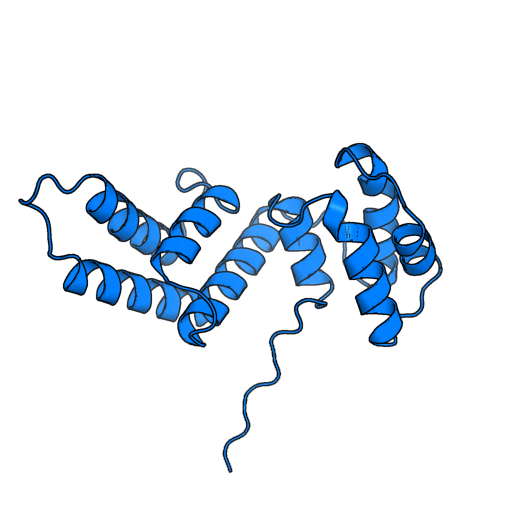 . GLN A 1 86 ? 4.909 5.577 -1.097 1.00 90.44 86 GLN A O 1
ATOM 658 N N . THR A 1 87 ? 3.286 5.919 0.412 1.00 92.38 87 THR A N 1
ATOM 659 C CA . THR A 1 87 ? 3.619 4.746 1.232 1.00 92.38 87 THR A CA 1
ATOM 660 C C . THR A 1 87 ? 3.430 3.447 0.448 1.00 92.38 87 THR A C 1
ATOM 662 O O . THR A 1 87 ? 4.338 2.612 0.416 1.00 92.38 87 THR A O 1
ATOM 665 N N . VAL A 1 88 ? 2.291 3.287 -0.236 1.00 92.94 88 VAL 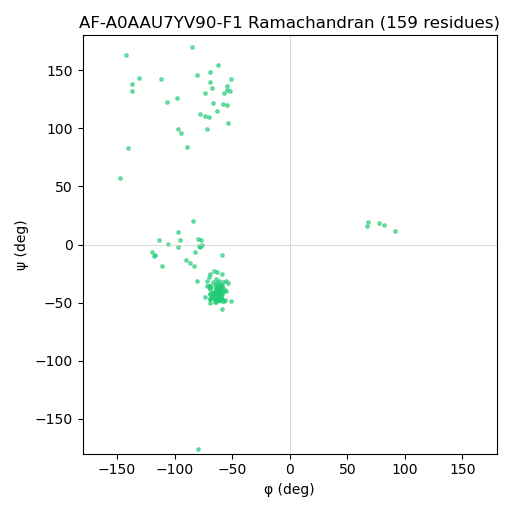A N 1
ATOM 666 C CA . VAL A 1 88 ? 2.018 2.117 -1.088 1.00 92.94 88 VAL A CA 1
ATOM 667 C C . VAL A 1 88 ? 3.006 2.048 -2.252 1.00 92.94 88 VAL A C 1
ATOM 669 O O . VAL A 1 88 ? 3.599 0.995 -2.479 1.00 92.94 88 VAL A O 1
ATOM 672 N N . ALA A 1 89 ? 3.247 3.163 -2.944 1.00 92.62 89 ALA A N 1
ATOM 673 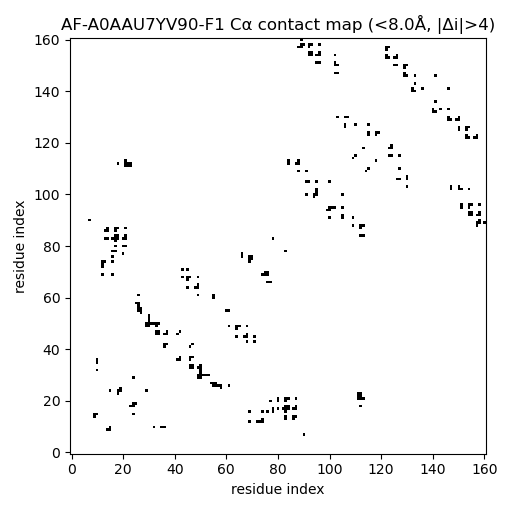C CA . ALA A 1 89 ? 4.172 3.241 -4.072 1.00 92.62 89 ALA A CA 1
ATOM 674 C C . ALA A 1 89 ? 5.590 2.789 -3.689 1.00 92.62 89 ALA A C 1
ATOM 676 O O . ALA A 1 89 ? 6.172 1.914 -4.336 1.00 92.62 89 ALA A O 1
ATOM 677 N N . ARG A 1 90 ? 6.116 3.305 -2.571 1.00 92.62 90 ARG A N 1
ATOM 678 C CA . ARG A 1 90 ? 7.428 2.912 -2.035 1.00 92.62 90 ARG A CA 1
ATOM 679 C C . ARG A 1 90 ? 7.473 1.449 -1.617 1.00 92.62 90 ARG A C 1
ATOM 681 O O . ARG A 1 90 ? 8.487 0.789 -1.833 1.00 92.62 90 ARG A O 1
ATOM 688 N N . GLN A 1 91 ? 6.407 0.924 -1.015 1.00 93.44 91 GLN A N 1
ATOM 689 C CA . GLN A 1 91 ? 6.350 -0.493 -0.656 1.00 93.44 91 GLN A CA 1
ATOM 690 C C . GLN A 1 91 ? 6.400 -1.386 -1.902 1.00 93.44 91 GLN A C 1
ATOM 692 O O . GLN A 1 91 ? 7.201 -2.320 -1.949 1.00 93.44 91 GLN A O 1
ATOM 697 N N . ILE A 1 92 ? 5.597 -1.075 -2.926 1.00 93.12 92 ILE A N 1
ATOM 698 C CA . ILE A 1 92 ? 5.602 -1.791 -4.209 1.00 93.12 92 ILE A CA 1
ATOM 699 C C . ILE A 1 92 ? 7.008 -1.765 -4.818 1.00 93.12 92 ILE A C 1
ATOM 701 O O . ILE A 1 92 ? 7.538 -2.811 -5.191 1.00 93.12 92 ILE A O 1
ATOM 705 N N . ALA A 1 93 ? 7.640 -0.592 -4.846 1.00 94.00 93 ALA A N 1
ATOM 706 C CA . ALA A 1 93 ? 8.994 -0.423 -5.354 1.00 94.00 93 ALA A CA 1
ATOM 707 C C . ALA A 1 93 ? 10.013 -1.294 -4.603 1.00 94.00 93 ALA A C 1
ATOM 709 O O . ALA A 1 93 ? 10.789 -2.026 -5.218 1.00 94.00 93 ALA A O 1
ATOM 710 N N . LYS A 1 94 ? 9.965 -1.305 -3.266 1.00 93.44 94 LYS A N 1
ATOM 711 C CA . LYS A 1 94 ? 10.846 -2.147 -2.444 1.00 93.44 94 LYS A CA 1
ATOM 712 C C . LYS A 1 94 ? 10.631 -3.644 -2.683 1.00 93.44 94 LYS A C 1
ATOM 714 O O . LYS A 1 94 ? 11.581 -4.418 -2.584 1.00 93.44 94 LYS A O 1
ATOM 719 N N . GLU A 1 95 ? 9.410 -4.080 -2.979 1.00 92.81 95 GLU A N 1
ATOM 720 C CA . GLU A 1 95 ? 9.131 -5.476 -3.334 1.00 92.81 95 GLU A CA 1
ATOM 721 C C . GLU A 1 95 ? 9.712 -5.865 -4.695 1.00 92.81 95 GLU A C 1
ATOM 723 O O . GLU A 1 95 ? 10.232 -6.976 -4.823 1.00 92.81 95 GLU A O 1
ATOM 728 N N . VAL A 1 96 ? 9.678 -4.956 -5.673 1.00 94.50 96 VAL A N 1
ATOM 729 C CA . VAL A 1 96 ? 10.325 -5.151 -6.978 1.00 94.50 96 VAL A CA 1
ATOM 730 C C . VAL A 1 96 ? 11.840 -5.248 -6.820 1.00 94.50 96 VAL A C 1
ATOM 732 O O . VAL A 1 96 ? 12.438 -6.222 -7.274 1.00 94.50 96 VAL A O 1
ATOM 735 N N . VAL A 1 97 ? 12.458 -4.303 -6.102 1.00 94.19 97 VAL A N 1
ATOM 736 C CA . VAL A 1 97 ? 13.911 -4.298 -5.840 1.00 94.19 97 VAL A CA 1
ATOM 737 C C . VAL A 1 97 ? 14.356 -5.563 -5.100 1.00 94.19 97 VAL A C 1
ATOM 739 O O . VAL A 1 97 ? 15.418 -6.114 -5.375 1.00 94.19 97 VAL A O 1
ATOM 742 N N . ALA A 1 98 ? 13.528 -6.075 -4.187 1.00 92.12 98 ALA A N 1
ATOM 743 C CA . ALA A 1 98 ? 13.792 -7.325 -3.477 1.00 92.12 98 ALA A CA 1
ATOM 744 C C . ALA A 1 98 ? 13.536 -8.594 -4.319 1.00 92.12 98 ALA A C 1
ATOM 746 O O . ALA A 1 98 ? 13.687 -9.699 -3.797 1.00 92.12 98 ALA A O 1
ATOM 747 N N . GLY A 1 99 ? 13.100 -8.467 -5.577 1.00 92.00 99 GLY A N 1
ATOM 748 C CA . GLY A 1 99 ? 12.749 -9.594 -6.446 1.00 92.00 99 GLY A CA 1
ATOM 749 C C . GLY A 1 99 ? 11.508 -10.370 -5.996 1.00 92.00 99 GLY A C 1
ATOM 750 O O . GLY A 1 99 ? 11.295 -11.498 -6.434 1.00 92.00 99 GLY A O 1
ATOM 751 N N . ARG A 1 100 ? 10.691 -9.795 -5.104 1.00 92.06 100 ARG A N 1
ATOM 752 C CA . ARG A 1 100 ? 9.459 -10.415 -4.586 1.00 92.06 100 ARG A CA 1
ATOM 753 C C . ARG A 1 100 ? 8.246 -10.149 -5.470 1.00 92.06 100 ARG A C 1
ATOM 755 O O . ARG A 1 100 ? 7.230 -10.823 -5.322 1.00 92.06 100 ARG A O 1
ATOM 762 N N . ARG A 1 101 ? 8.342 -9.169 -6.368 1.00 91.56 101 ARG A N 1
ATOM 763 C CA . ARG A 1 101 ? 7.288 -8.809 -7.312 1.00 91.56 101 ARG A CA 1
ATOM 764 C C . ARG A 1 101 ? 7.883 -8.551 -8.689 1.00 91.56 101 ARG A C 1
ATOM 766 O O . ARG A 1 101 ? 8.928 -7.917 -8.805 1.00 91.56 101 ARG A O 1
ATOM 773 N N . ASP A 1 102 ? 7.206 -9.045 -9.719 1.00 93.88 102 ASP A N 1
ATOM 774 C CA . ASP A 1 102 ? 7.566 -8.755 -11.104 1.00 93.88 102 ASP A CA 1
ATOM 775 C C . ASP A 1 102 ? 7.321 -7.261 -11.426 1.00 93.88 102 ASP A C 1
ATOM 777 O O . ASP A 1 102 ? 6.258 -6.743 -11.066 1.00 93.88 102 ASP A O 1
ATOM 781 N N . PRO A 1 103 ? 8.267 -6.562 -12.089 1.00 93.44 103 PRO A N 1
ATOM 782 C CA . PRO A 1 103 ? 8.149 -5.133 -12.384 1.00 93.44 103 PRO A CA 1
ATOM 783 C C . PRO A 1 103 ? 6.896 -4.751 -13.182 1.00 93.44 103 PRO A C 1
ATOM 785 O O . PRO A 1 103 ? 6.283 -3.728 -12.888 1.00 93.44 103 PRO A O 1
ATOM 788 N N . TRP A 1 104 ? 6.472 -5.567 -14.150 1.00 92.12 104 TRP A N 1
ATOM 789 C CA . TRP A 1 104 ? 5.307 -5.255 -14.988 1.00 92.12 104 TRP A CA 1
ATOM 790 C C . TRP A 1 104 ? 4.015 -5.335 -14.185 1.00 92.12 104 TRP A C 1
ATOM 792 O O . TRP A 1 104 ? 3.205 -4.410 -14.172 1.00 92.12 104 TRP A O 1
ATOM 802 N N . THR A 1 105 ? 3.880 -6.414 -13.413 1.00 91.19 105 THR A N 1
ATOM 803 C CA . THR A 1 105 ? 2.751 -6.584 -12.490 1.00 91.19 105 THR A CA 1
ATOM 804 C C . THR A 1 105 ? 2.718 -5.467 -11.441 1.00 91.19 105 THR A C 1
ATOM 806 O O . THR A 1 105 ? 1.649 -4.996 -11.049 1.00 91.19 105 THR A O 1
ATOM 809 N N . ALA A 1 106 ? 3.889 -5.024 -10.974 1.00 92.62 106 ALA A N 1
ATOM 810 C CA . ALA A 1 106 ? 4.004 -3.911 -10.042 1.00 92.62 106 ALA A CA 1
ATOM 811 C C . ALA A 1 106 ? 3.542 -2.582 -10.652 1.00 92.62 106 ALA A C 1
ATOM 813 O O . ALA A 1 106 ? 2.849 -1.838 -9.962 1.00 92.62 106 ALA A O 1
ATOM 814 N N . ALA A 1 107 ? 3.871 -2.305 -11.916 1.00 92.25 107 ALA A N 1
ATOM 815 C CA . ALA A 1 107 ? 3.474 -1.079 -12.608 1.00 92.25 107 ALA A CA 1
ATOM 816 C C . ALA A 1 107 ? 1.950 -0.973 -12.764 1.00 92.25 107 ALA A C 1
ATOM 818 O O . ALA A 1 107 ? 1.360 0.032 -12.376 1.00 92.25 107 ALA A O 1
ATOM 819 N N . MET A 1 108 ? 1.292 -2.051 -13.207 1.00 87.06 108 MET A N 1
ATOM 820 C CA . MET A 1 108 ? -0.175 -2.098 -13.297 1.00 87.06 108 MET A CA 1
ATOM 821 C C . MET A 1 108 ? -0.852 -1.864 -11.941 1.00 87.06 108 MET A C 1
ATOM 823 O O . MET A 1 108 ? -1.872 -1.186 -11.831 1.00 87.06 108 MET A O 1
ATOM 827 N N . ARG A 1 109 ? -0.292 -2.449 -10.877 1.00 85.56 109 ARG A N 1
ATOM 828 C CA . ARG A 1 109 ? -0.828 -2.292 -9.522 1.00 85.56 109 ARG A CA 1
ATOM 829 C C . ARG A 1 109 ? -0.583 -0.892 -8.963 1.00 85.56 109 ARG A C 1
ATOM 831 O O . ARG A 1 109 ? -1.408 -0.408 -8.190 1.00 85.56 109 ARG A O 1
ATOM 838 N N . LEU A 1 110 ? 0.520 -0.255 -9.353 1.00 89.44 110 LEU A N 1
ATOM 839 C CA . LEU A 1 110 ? 0.813 1.127 -8.999 1.00 89.44 110 LEU A CA 1
ATOM 840 C C . LEU A 1 110 ? -0.249 2.071 -9.575 1.00 89.44 110 LEU A C 1
ATOM 842 O O . LEU A 1 110 ? -0.763 2.876 -8.808 1.00 89.44 110 LEU A O 1
ATOM 846 N N . ASP A 1 111 ? -0.667 1.894 -10.837 1.00 84.06 111 ASP A N 1
ATOM 847 C CA . ASP A 1 111 ? -1.704 2.737 -11.472 1.00 84.06 111 ASP A CA 1
ATOM 848 C C . ASP A 1 111 ? -3.043 2.659 -10.732 1.00 84.06 111 ASP A C 1
ATOM 850 O O . ASP A 1 111 ? -3.687 3.672 -10.465 1.00 84.06 111 ASP A O 1
ATOM 854 N N . ARG A 1 112 ? -3.421 1.457 -10.278 1.00 78.88 112 ARG A N 1
ATOM 855 C CA . ARG A 1 112 ? -4.631 1.268 -9.466 1.00 78.88 112 ARG A CA 1
ATOM 856 C C . ARG A 1 112 ? -4.568 2.015 -8.129 1.00 78.88 112 ARG A C 1
ATOM 858 O O . ARG A 1 112 ? -5.579 2.558 -7.694 1.00 78.88 112 ARG A O 1
ATOM 865 N N . ALA A 1 113 ? -3.421 1.994 -7.451 1.00 78.62 113 ALA A N 1
ATOM 866 C CA . ALA A 1 113 ? -3.261 2.634 -6.143 1.00 78.62 113 ALA A CA 1
ATOM 867 C C . ALA A 1 113 ? -3.024 4.151 -6.253 1.00 78.62 113 ALA A C 1
ATOM 869 O O . ALA A 1 113 ? -3.415 4.919 -5.368 1.00 78.62 113 ALA A O 1
ATOM 870 N N . PHE A 1 114 ? -2.370 4.573 -7.332 1.00 82.69 114 PHE A N 1
ATOM 871 C CA . PHE A 1 114 ? -1.903 5.926 -7.580 1.00 82.69 114 PHE A CA 1
ATOM 872 C C . PHE A 1 114 ? -2.118 6.276 -9.058 1.00 82.69 114 PHE A C 1
ATOM 874 O O . PHE A 1 114 ? -1.169 6.208 -9.836 1.00 82.69 114 PHE A O 1
ATOM 881 N N . PRO A 1 115 ? -3.323 6.708 -9.453 1.00 78.00 115 PRO A N 1
ATOM 882 C CA . PRO A 1 115 ? -3.596 7.015 -10.849 1.00 78.00 115 PRO A CA 1
ATOM 883 C C . PRO A 1 115 ? -2.600 8.030 -11.413 1.00 78.00 115 PRO A C 1
ATOM 885 O O . PRO A 1 115 ? -2.321 9.055 -10.784 1.00 78.00 115 PRO A O 1
ATOM 888 N N . HIS A 1 116 ? -2.055 7.746 -12.594 1.00 76.31 116 HIS A N 1
ATOM 889 C CA . HIS A 1 116 ? -0.976 8.538 -13.192 1.00 76.31 116 HIS A CA 1
ATOM 890 C C . HIS A 1 116 ? -1.316 10.020 -13.420 1.00 76.31 116 HIS A C 1
ATOM 892 O O . HIS A 1 116 ? -0.418 10.857 -13.413 1.00 76.31 116 HIS A O 1
ATOM 898 N N . TRP A 1 117 ? -2.595 10.378 -13.570 1.00 78.88 117 TRP A N 1
ATOM 899 C CA . TRP A 1 117 ? -3.037 11.775 -13.699 1.00 78.88 117 TRP A CA 1
ATOM 900 C C . TRP A 1 117 ? -3.090 12.545 -12.367 1.00 78.88 117 TRP A C 1
ATOM 902 O O . TRP A 1 117 ? -3.425 13.727 -12.363 1.00 78.88 117 TRP A O 1
ATOM 912 N N . GLU A 1 118 ? -2.790 11.897 -11.238 1.00 81.69 118 GLU A N 1
ATOM 913 C CA . GLU A 1 118 ? -2.850 12.495 -9.895 1.00 81.69 118 GLU A CA 1
ATOM 914 C C . GLU A 1 118 ? -1.472 12.627 -9.232 1.00 81.69 118 GLU A C 1
ATOM 916 O O . GLU A 1 118 ? -1.401 13.016 -8.065 1.00 81.69 118 GLU A O 1
ATOM 921 N N . THR A 1 119 ? -0.383 12.285 -9.936 1.00 81.44 119 THR A N 1
ATOM 922 C CA . THR A 1 119 ? 0.991 12.357 -9.415 1.00 81.44 119 THR A CA 1
ATOM 923 C C . THR A 1 119 ? 1.826 13.427 -10.109 1.00 81.44 119 THR A C 1
ATOM 925 O O . THR A 1 119 ? 1.768 13.587 -11.326 1.00 81.44 119 THR A O 1
ATOM 928 N N . GLU A 1 120 ? 2.6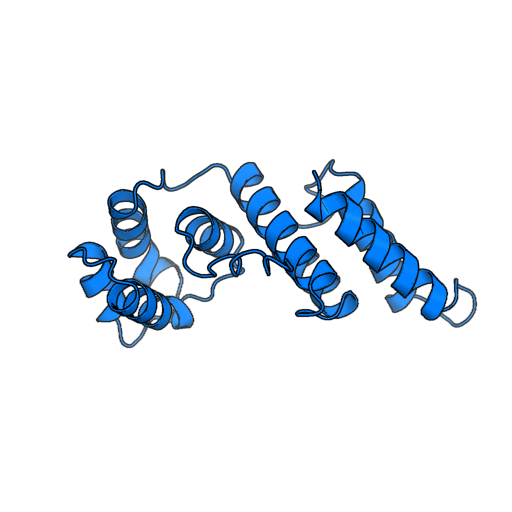69 14.101 -9.331 1.00 84.75 120 GLU A N 1
ATOM 929 C CA . GLU A 1 120 ? 3.783 14.916 -9.833 1.00 84.75 120 GLU A CA 1
ATOM 930 C C . GLU A 1 120 ? 5.143 14.219 -9.613 1.00 84.75 120 GLU A C 1
ATOM 932 O O . GLU A 1 120 ?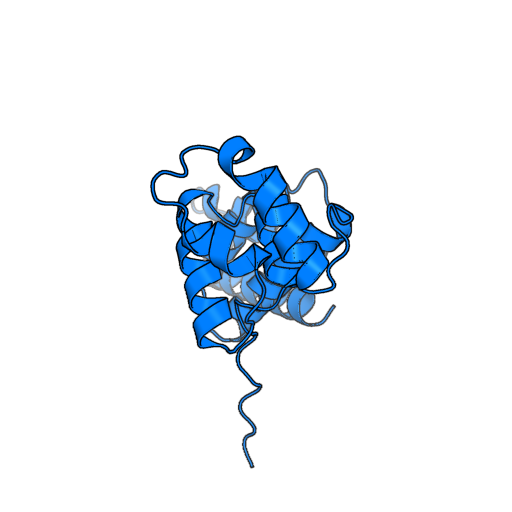 6.191 14.762 -9.963 1.00 84.75 120 GLU A O 1
ATOM 937 N N . ASP A 1 121 ? 5.158 13.009 -9.032 1.00 86.38 121 ASP A N 1
ATOM 938 C CA . ASP A 1 121 ? 6.392 12.251 -8.802 1.00 86.38 121 ASP A CA 1
ATOM 939 C C . ASP A 1 121 ? 6.919 11.685 -10.124 1.00 86.38 121 ASP A C 1
ATOM 941 O O . ASP A 1 121 ? 6.360 10.745 -10.698 1.00 86.38 121 ASP A O 1
ATOM 945 N N . GLN A 1 122 ? 8.043 12.238 -10.579 1.00 88.69 122 GLN A N 1
ATOM 946 C CA . GLN A 1 122 ? 8.686 11.841 -11.825 1.00 88.69 122 GLN A CA 1
ATOM 947 C C . GLN A 1 122 ? 9.055 10.352 -11.862 1.00 88.69 122 GLN A C 1
ATOM 949 O O . GLN A 1 122 ? 8.984 9.743 -12.923 1.00 88.69 122 GLN A O 1
ATOM 954 N N . ASN A 1 123 ? 9.402 9.729 -10.731 1.00 90.00 123 ASN A N 1
ATOM 955 C CA . ASN A 1 123 ? 9.734 8.302 -10.724 1.00 90.00 123 ASN A CA 1
ATOM 956 C C . ASN A 1 123 ? 8.498 7.443 -10.997 1.00 90.00 123 ASN A C 1
ATOM 958 O O . ASN A 1 123 ? 8.598 6.413 -11.659 1.00 90.00 123 ASN A O 1
ATOM 962 N N . ILE A 1 124 ? 7.335 7.871 -10.502 1.00 89.69 124 ILE A N 1
ATOM 963 C CA . ILE A 1 124 ? 6.060 7.211 -10.780 1.00 89.69 124 ILE A CA 1
ATOM 964 C C . ILE A 1 124 ? 5.679 7.415 -12.256 1.00 89.69 124 ILE A C 1
ATOM 966 O O . ILE A 1 124 ? 5.278 6.461 -12.920 1.00 89.69 124 ILE A O 1
ATOM 970 N N . LEU A 1 125 ? 5.868 8.622 -12.797 1.00 90.62 125 LEU A N 1
ATOM 971 C CA . LEU A 1 125 ? 5.629 8.897 -14.219 1.00 90.62 125 LEU A CA 1
ATOM 972 C C . LEU A 1 125 ? 6.535 8.062 -15.136 1.00 90.62 125 LEU A C 1
ATOM 974 O O . LEU A 1 125 ? 6.057 7.518 -16.128 1.00 90.62 125 LEU A O 1
ATOM 978 N N . ASP A 1 126 ? 7.814 7.899 -14.792 1.00 91.56 126 ASP A N 1
ATOM 979 C CA . ASP A 1 126 ? 8.750 7.058 -15.548 1.00 91.56 126 ASP A CA 1
ATOM 980 C C . ASP A 1 126 ? 8.287 5.588 -15.597 1.00 91.56 126 ASP A C 1
ATOM 982 O O . ASP A 1 126 ? 8.383 4.944 -16.644 1.00 91.56 126 ASP A O 1
ATOM 986 N N . ILE A 1 127 ? 7.756 5.066 -14.480 1.00 92.94 127 ILE A N 1
ATOM 987 C CA . ILE A 1 127 ? 7.177 3.713 -14.397 1.00 92.94 127 ILE A CA 1
ATOM 988 C C . ILE A 1 127 ? 6.002 3.582 -15.371 1.00 92.94 127 ILE A C 1
ATOM 990 O O . ILE A 1 127 ? 5.939 2.603 -16.118 1.00 92.94 127 ILE A O 1
ATOM 994 N N . TYR A 1 128 ? 5.102 4.569 -15.400 1.00 89.56 128 TYR A N 1
ATOM 995 C CA . TYR A 1 128 ? 3.953 4.553 -16.305 1.00 89.56 128 TYR A CA 1
ATOM 996 C C . TYR A 1 128 ? 4.353 4.637 -17.770 1.00 89.56 128 TYR A C 1
ATOM 998 O O . TYR A 1 128 ? 3.876 3.834 -18.561 1.00 89.56 128 TYR A O 1
ATOM 1006 N N . CYS A 1 129 ? 5.269 5.536 -18.129 1.00 88.94 129 CYS A N 1
ATOM 1007 C CA . CYS A 1 129 ? 5.744 5.662 -19.505 1.00 88.94 129 CYS A CA 1
ATOM 1008 C C . CYS A 1 129 ? 6.360 4.354 -20.026 1.00 88.94 129 CYS A C 1
ATOM 1010 O O . CYS A 1 129 ? 6.108 3.963 -21.164 1.00 88.94 129 CYS A O 1
ATOM 1012 N N . ALA A 1 130 ? 7.155 3.662 -19.202 1.00 89.31 130 ALA A N 1
ATOM 1013 C CA . ALA A 1 130 ? 7.762 2.392 -19.593 1.00 89.31 130 ALA A CA 1
ATOM 1014 C C . ALA A 1 130 ? 6.727 1.260 -19.733 1.00 89.31 130 ALA A C 1
ATOM 1016 O O . ALA A 1 130 ? 6.851 0.433 -20.637 1.00 89.31 130 ALA A O 1
ATOM 1017 N N . ALA A 1 131 ? 5.721 1.220 -18.853 1.00 88.62 131 ALA A N 1
ATOM 1018 C CA . ALA A 1 131 ? 4.641 0.235 -18.909 1.00 88.62 131 ALA A CA 1
ATOM 1019 C C . ALA A 1 131 ? 3.708 0.462 -20.111 1.00 88.62 131 ALA A C 1
ATOM 1021 O O . ALA A 1 131 ? 3.438 -0.475 -20.856 1.00 88.62 131 ALA A O 1
ATOM 1022 N N . ASP A 1 132 ? 3.287 1.706 -20.342 1.00 87.56 132 ASP A N 1
ATOM 1023 C CA . ASP A 1 132 ? 2.393 2.074 -21.443 1.00 87.56 132 ASP A CA 1
ATOM 1024 C C . ASP A 1 132 ? 3.048 1.837 -22.814 1.00 87.56 132 ASP A C 1
ATOM 1026 O O . ASP A 1 132 ? 2.421 1.285 -23.719 1.00 87.56 132 ASP A O 1
ATOM 1030 N N . GLU A 1 133 ? 4.343 2.151 -22.970 1.00 85.56 133 GLU A N 1
ATOM 1031 C CA . GLU A 1 133 ? 5.055 1.851 -24.220 1.00 85.56 133 GLU A CA 1
ATOM 1032 C C . GLU A 1 133 ? 5.101 0.346 -24.509 1.00 85.56 133 GLU A C 1
ATOM 1034 O O . GLU A 1 133 ? 4.969 -0.048 -25.668 1.00 85.56 133 GLU A O 1
ATOM 1039 N N . ALA A 1 134 ? 5.272 -0.493 -23.483 1.00 84.12 134 ALA A N 1
ATOM 1040 C CA . ALA A 1 134 ? 5.282 -1.942 -23.655 1.00 84.12 134 ALA A CA 1
ATOM 1041 C C . ALA A 1 134 ? 3.912 -2.470 -24.115 1.00 84.12 134 ALA A C 1
ATOM 1043 O O . ALA A 1 134 ? 3.857 -3.309 -25.015 1.00 84.12 134 ALA A O 1
ATOM 1044 N N . ASP A 1 135 ? 2.822 -1.938 -23.556 1.00 81.62 135 ASP A N 1
ATOM 1045 C CA . ASP A 1 135 ? 1.453 -2.342 -23.895 1.00 81.62 135 ASP A CA 1
ATOM 1046 C C . ASP A 1 135 ? 1.043 -1.911 -25.313 1.00 81.62 135 ASP A C 1
ATOM 1048 O O . ASP A 1 135 ? 0.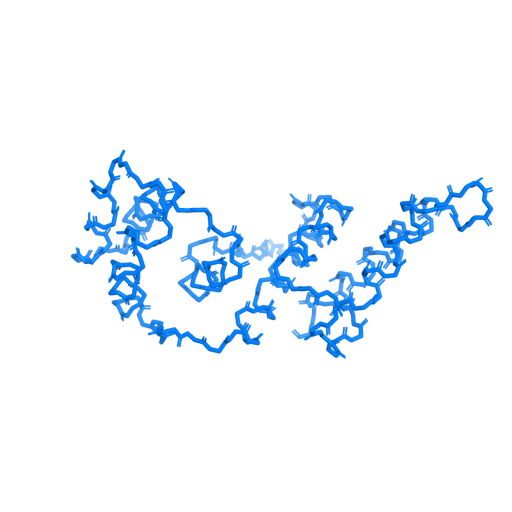345 -2.649 -26.017 1.00 81.62 135 ASP A O 1
ATOM 1052 N N . TRP A 1 136 ? 1.502 -0.742 -25.769 1.00 75.75 136 TRP A N 1
ATOM 1053 C CA . TRP A 1 136 ? 1.147 -0.192 -27.081 1.00 75.75 136 TRP A CA 1
ATOM 1054 C C . TRP A 1 136 ? 2.149 -0.493 -28.198 1.00 75.75 136 TRP A C 1
ATOM 1056 O O . TRP A 1 136 ? 1.951 -0.017 -29.319 1.00 75.75 136 TRP A O 1
ATOM 1066 N N . ASN A 1 137 ? 3.205 -1.278 -27.950 1.00 71.56 137 ASN A N 1
ATOM 1067 C CA . ASN A 1 137 ? 4.262 -1.505 -28.936 1.00 71.56 137 ASN A CA 1
ATOM 1068 C C . ASN A 1 137 ? 3.782 -2.361 -30.133 1.00 71.56 137 ASN A C 1
ATOM 1070 O O . ASN A 1 137 ? 3.662 -3.582 -30.014 1.00 71.56 137 ASN A O 1
ATOM 1074 N N . PRO A 1 138 ? 3.627 -1.797 -31.348 1.00 61.50 138 PRO A N 1
ATOM 1075 C CA . PRO A 1 138 ? 3.247 -2.553 -32.538 1.00 61.50 138 PRO A CA 1
ATOM 1076 C C . PRO A 1 138 ? 4.460 -3.215 -33.229 1.00 61.50 138 PRO A C 1
ATOM 1078 O O . PRO A 1 138 ? 4.408 -3.516 -34.421 1.00 61.50 138 PRO A O 1
ATOM 1081 N N . GLY A 1 139 ? 5.574 -3.403 -32.510 1.00 64.25 139 GLY A N 1
ATOM 1082 C CA . GLY A 1 139 ? 6.847 -3.924 -33.026 1.00 64.25 139 GLY A CA 1
ATOM 1083 C C . GLY A 1 139 ? 7.838 -2.856 -33.512 1.00 64.25 139 GLY A C 1
ATOM 1084 O O . GLY A 1 139 ? 8.831 -3.201 -34.151 1.00 64.25 139 GLY A O 1
ATOM 1085 N N . TYR A 1 140 ? 7.585 -1.575 -33.220 1.00 64.62 140 TYR A N 1
ATOM 1086 C CA . TYR A 1 140 ? 8.428 -0.430 -33.614 1.00 64.62 140 TYR A CA 1
ATOM 1087 C C . TYR A 1 140 ? 9.006 0.360 -32.427 1.00 64.62 140 TYR A C 1
ATOM 1089 O O . TYR A 1 140 ? 9.844 1.238 -32.631 1.00 64.62 140 TYR A O 1
ATOM 1097 N N . GLY A 1 141 ? 8.548 0.076 -31.208 1.00 69.19 141 GLY A N 1
ATOM 1098 C CA . GLY A 1 141 ? 9.039 0.669 -29.967 1.00 69.19 141 GLY A CA 1
ATOM 1099 C C . GLY A 1 141 ? 10.340 0.036 -29.481 1.00 69.19 141 GLY A C 1
ATOM 1100 O O . GLY A 1 141 ? 10.927 -0.835 -30.137 1.00 69.19 141 GLY A O 1
ATOM 1101 N N . ARG A 1 142 ? 10.802 0.474 -28.307 1.00 81.44 142 ARG A N 1
ATOM 1102 C CA . ARG A 1 142 ? 11.983 -0.108 -27.661 1.00 81.44 142 ARG A CA 1
ATOM 1103 C C . ARG A 1 142 ? 11.734 -1.581 -27.334 1.00 81.44 142 ARG A C 1
ATOM 1105 O O . ARG A 1 142 ? 10.598 -2.027 -27.202 1.00 81.44 142 ARG A O 1
ATOM 1112 N N . SER A 1 143 ? 12.810 -2.361 -27.239 1.00 84.81 143 SER A N 1
ATOM 1113 C CA . SER A 1 143 ? 12.680 -3.783 -26.917 1.00 84.81 143 SER A CA 1
ATOM 1114 C C . SER A 1 143 ? 12.213 -3.980 -25.474 1.00 84.81 143 SER A C 1
ATOM 1116 O O . SER A 1 143 ? 12.618 -3.233 -24.581 1.00 84.81 143 SER A O 1
ATOM 1118 N N . ASP A 1 144 ? 11.453 -5.046 -25.224 1.00 85.12 144 ASP A N 1
ATOM 1119 C CA . ASP A 1 144 ? 10.975 -5.412 -23.883 1.00 85.12 144 ASP A CA 1
ATOM 1120 C C . ASP A 1 144 ? 12.110 -5.511 -22.859 1.00 85.12 144 ASP A C 1
ATOM 1122 O O . ASP A 1 144 ? 11.933 -5.193 -21.687 1.00 85.12 144 ASP A O 1
ATOM 1126 N N . ALA A 1 145 ? 13.301 -5.936 -23.293 1.00 86.94 145 ALA A N 1
ATOM 1127 C CA . ALA A 1 145 ? 14.476 -6.014 -22.433 1.00 86.94 145 ALA A CA 1
ATOM 1128 C C . ALA A 1 145 ? 14.930 -4.628 -21.944 1.00 86.94 145 ALA A C 1
ATOM 1130 O O . ALA A 1 145 ? 15.285 -4.485 -20.774 1.00 86.94 145 ALA A O 1
ATOM 1131 N N . ILE A 1 146 ? 14.895 -3.618 -22.821 1.00 89.81 146 ILE A N 1
ATOM 1132 C CA . ILE A 1 146 ? 15.234 -2.232 -22.478 1.00 89.81 146 ILE A CA 1
ATOM 1133 C C . ILE A 1 146 ? 14.162 -1.659 -21.554 1.00 89.81 146 ILE A C 1
ATOM 1135 O O . ILE A 1 146 ? 14.492 -1.165 -20.478 1.00 89.81 146 ILE A O 1
ATOM 1139 N N . LEU A 1 147 ? 12.885 -1.792 -21.925 1.00 89.62 147 LEU A N 1
ATOM 1140 C CA . LEU A 1 147 ? 11.775 -1.264 -21.130 1.00 89.62 147 LEU A CA 1
ATOM 1141 C C . LEU A 1 147 ? 11.722 -1.905 -19.738 1.00 89.62 147 LEU A C 1
ATOM 1143 O O . LEU A 1 147 ? 11.575 -1.202 -18.742 1.00 89.62 147 LEU A O 1
ATOM 1147 N N . LYS A 1 148 ? 11.958 -3.221 -19.632 1.00 90.44 148 LYS A N 1
ATOM 1148 C CA . LYS A 1 148 ? 12.052 -3.909 -18.337 1.00 90.44 148 LYS A CA 1
ATOM 1149 C C . LYS A 1 148 ? 13.188 -3.359 -17.477 1.00 90.44 148 LYS A C 1
ATOM 1151 O O . LYS A 1 148 ? 13.025 -3.222 -16.267 1.00 90.44 148 LYS A O 1
ATOM 1156 N N . GLN A 1 149 ? 14.345 -3.077 -18.075 1.00 92.31 149 GLN A N 1
ATOM 1157 C CA . GLN A 1 149 ? 15.486 -2.527 -17.347 1.00 92.31 149 GLN A CA 1
ATOM 1158 C C . GLN A 1 149 ? 15.202 -1.107 -16.845 1.00 92.31 149 GLN A C 1
ATOM 1160 O O . GLN A 1 149 ? 15.487 -0.810 -15.687 1.00 92.31 149 GLN A O 1
ATOM 1165 N N . GLU A 1 150 ? 14.621 -0.246 -17.679 1.00 92.25 150 GLU A N 1
ATOM 1166 C CA . GLU A 1 150 ? 14.233 1.112 -17.281 1.00 92.25 150 GLU A CA 1
ATOM 1167 C C . GLU A 1 150 ? 13.167 1.104 -16.185 1.00 92.25 150 GLU A C 1
ATOM 1169 O O . GLU A 1 150 ? 13.273 1.851 -15.212 1.00 92.25 150 GLU A O 1
ATOM 1174 N N . LEU A 1 151 ? 12.192 0.200 -16.293 1.00 93.12 151 LEU A N 1
ATOM 1175 C CA . LEU A 1 151 ? 11.154 0.003 -15.291 1.00 93.12 151 LEU A CA 1
ATOM 1176 C C . LEU A 1 151 ? 11.750 -0.382 -13.929 1.00 93.12 151 LEU A C 1
ATOM 1178 O O . LEU A 1 151 ? 11.403 0.209 -12.908 1.00 93.12 151 LEU A O 1
ATOM 1182 N N . ILE A 1 152 ? 12.698 -1.328 -13.907 1.00 93.81 152 ILE A N 1
ATOM 1183 C CA . ILE A 1 152 ? 13.428 -1.702 -12.683 1.00 93.81 152 ILE A CA 1
ATOM 1184 C C . ILE A 1 152 ? 14.176 -0.495 -12.108 1.00 93.81 152 ILE A C 1
ATOM 1186 O O . ILE A 1 152 ? 14.066 -0.232 -10.914 1.00 93.81 152 ILE A O 1
ATOM 1190 N N . GLN A 1 153 ? 14.885 0.272 -12.940 1.00 94.69 153 GLN A N 1
ATOM 1191 C CA . GLN A 1 153 ? 15.619 1.458 -12.485 1.00 94.69 153 GLN A CA 1
ATOM 1192 C C . GLN A 1 153 ? 14.693 2.537 -11.913 1.00 94.69 153 GLN A C 1
ATOM 1194 O O . GLN A 1 153 ? 15.058 3.216 -10.953 1.00 94.69 153 GLN A O 1
ATOM 1199 N N . ALA A 1 154 ? 13.502 2.717 -12.483 1.00 94.62 154 ALA A N 1
ATOM 1200 C CA . ALA A 1 154 ? 12.514 3.652 -11.958 1.00 94.62 154 ALA A CA 1
ATOM 1201 C C . ALA A 1 154 ? 11.979 3.190 -10.590 1.00 94.62 154 ALA A C 1
ATOM 1203 O O . ALA A 1 154 ? 11.913 3.991 -9.655 1.00 94.62 154 ALA A O 1
ATOM 1204 N N . PHE A 1 155 ? 11.716 1.888 -10.416 1.00 95.75 155 PHE A N 1
ATOM 1205 C CA . PHE A 1 155 ? 11.390 1.319 -9.104 1.00 95.75 155 PHE A CA 1
ATOM 1206 C C . PHE A 1 155 ? 12.540 1.448 -8.094 1.00 95.75 155 PHE A C 1
ATOM 1208 O O . PHE A 1 155 ? 12.289 1.747 -6.931 1.00 95.75 155 PHE A O 1
ATOM 1215 N N . GLU A 1 156 ? 13.798 1.282 -8.501 1.00 95.31 156 GLU A N 1
ATOM 1216 C CA . GLU A 1 156 ? 14.954 1.501 -7.618 1.00 95.31 156 GLU A CA 1
ATOM 1217 C C . GLU A 1 156 ? 15.017 2.945 -7.105 1.00 95.31 156 GLU A C 1
ATOM 1219 O O . GLU A 1 156 ? 15.213 3.162 -5.907 1.00 95.31 156 GLU A O 1
ATOM 1224 N N . ARG A 1 157 ? 14.790 3.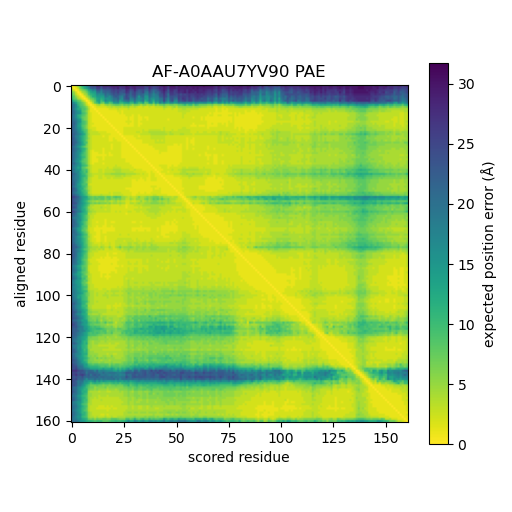933 -7.985 1.00 95.25 157 ARG A N 1
ATOM 1225 C CA . ARG A 1 157 ? 14.731 5.351 -7.596 1.00 95.25 157 ARG A CA 1
ATOM 1226 C C . ARG A 1 157 ? 13.577 5.625 -6.634 1.00 95.25 157 ARG A C 1
ATOM 1228 O O . ARG A 1 157 ? 13.787 6.260 -5.605 1.00 95.25 157 ARG A O 1
ATOM 1235 N N . LEU A 1 158 ? 12.390 5.096 -6.931 1.00 93.12 158 LEU A N 1
ATOM 1236 C CA . LEU A 1 158 ? 11.203 5.251 -6.088 1.00 93.12 158 LEU A CA 1
ATOM 1237 C C . LEU A 1 158 ? 11.357 4.574 -4.716 1.00 93.12 158 LEU A C 1
ATOM 1239 O O . LEU A 1 158 ? 10.850 5.073 -3.717 1.00 93.12 158 LEU A O 1
ATOM 1243 N N . ALA A 1 159 ? 12.067 3.448 -4.631 1.00 91.19 159 ALA A N 1
ATOM 1244 C CA . ALA A 1 159 ? 12.321 2.766 -3.362 1.00 91.19 159 ALA A CA 1
ATOM 1245 C C . ALA A 1 159 ? 13.274 3.547 -2.436 1.00 91.19 159 ALA A C 1
ATOM 1247 O O . ALA A 1 159 ? 13.238 3.334 -1.219 1.00 91.19 159 ALA A O 1
ATOM 1248 N N . GLY A 1 160 ? 14.133 4.399 -3.009 1.00 86.69 160 GLY A N 1
ATOM 1249 C CA . GLY A 1 160 ? 15.133 5.200 -2.300 1.00 86.69 160 GLY A CA 1
ATOM 1250 C C . GLY A 1 160 ? 14.726 6.644 -1.982 1.00 86.69 160 GLY A C 1
ATOM 1251 O O . GLY A 1 160 ? 15.531 7.344 -1.365 1.00 86.69 160 GLY A O 1
ATOM 1252 N N . SER A 1 161 ? 13.536 7.092 -2.405 1.00 80.00 161 SER A N 1
ATOM 1253 C CA . SER A 1 161 ? 13.012 8.449 -2.171 1.00 80.00 161 SER A CA 1
ATOM 1254 C C . SER A 1 161 ? 12.282 8.622 -0.841 1.00 80.00 161 SER A C 1
ATOM 1256 O O . SER A 1 161 ? 11.850 7.625 -0.219 1.00 80.00 161 SER A O 1
#